Protein AF-A0A7C2KJA0-F1 (afdb_monomer)

pLDDT: mean 95.02, std 6.7, range [46.12, 98.75]

Structure (mmCIF, N/CA/C/O backbone):
data_AF-A0A7C2KJA0-F1
#
_entry.id   AF-A0A7C2KJA0-F1
#
loop_
_atom_site.group_PDB
_atom_site.id
_atom_site.type_symbol
_atom_site.label_atom_id
_atom_site.label_alt_id
_atom_site.label_comp_id
_atom_site.label_asym_id
_atom_site.label_entity_id
_atom_site.label_seq_id
_atom_site.pdbx_PDB_ins_code
_atom_site.Cartn_x
_atom_site.Cartn_y
_atom_site.Cartn_z
_atom_site.occupancy
_atom_site.B_iso_or_equiv
_atom_site.auth_seq_id
_atom_site.auth_comp_id
_atom_site.auth_asym_id
_atom_site.auth_atom_id
_atom_site.pdbx_PDB_model_num
ATOM 1 N N . MET A 1 1 ? 1.900 -5.869 19.095 1.00 84.88 1 MET A N 1
ATOM 2 C CA . MET A 1 1 ? 1.925 -5.064 20.340 1.00 84.88 1 MET A CA 1
ATOM 3 C C . MET A 1 1 ? 0.535 -4.858 20.925 1.00 84.88 1 MET A C 1
ATOM 5 O O . MET A 1 1 ? 0.295 -5.425 21.974 1.00 84.88 1 MET A O 1
ATOM 9 N N . TYR A 1 2 ? -0.395 -4.145 20.269 1.00 92.06 2 TYR A N 1
ATOM 10 C CA . TYR A 1 2 ? -1.757 -3.964 20.814 1.00 92.06 2 TYR A CA 1
ATOM 11 C C . TYR A 1 2 ? -2.461 -5.286 21.154 1.00 92.06 2 TYR A C 1
ATOM 13 O O . TYR A 1 2 ? -3.085 -5.391 22.200 1.00 92.06 2 TYR A O 1
ATOM 21 N N . GLN A 1 3 ? -2.319 -6.314 20.311 1.00 89.69 3 GLN A N 1
ATOM 22 C CA . GLN A 1 3 ? -2.924 -7.624 20.572 1.00 89.69 3 GLN A CA 1
ATOM 23 C C . GLN A 1 3 ? -2.438 -8.267 21.883 1.00 89.69 3 GLN A C 1
ATOM 25 O O . GLN A 1 3 ? -3.261 -8.875 22.559 1.00 89.69 3 GLN A O 1
ATOM 30 N N . GLU A 1 4 ? -1.174 -8.047 22.256 1.00 94.38 4 GLU A N 1
ATOM 31 C CA . GLU A 1 4 ? -0.545 -8.587 23.471 1.00 94.38 4 GLU A CA 1
ATOM 32 C C . GLU A 1 4 ? -0.838 -7.731 24.707 1.00 94.38 4 GLU A C 1
ATOM 34 O O . GLU A 1 4 ? -1.143 -8.248 25.773 1.00 94.38 4 GLU A O 1
ATOM 39 N N . THR A 1 5 ? -0.742 -6.403 24.577 1.00 94.56 5 THR A N 1
ATOM 40 C CA . THR A 1 5 ? -0.792 -5.493 25.734 1.00 94.56 5 THR A CA 1
ATOM 41 C C . THR A 1 5 ? -2.170 -4.904 25.994 1.00 94.56 5 THR A C 1
ATOM 43 O O . THR A 1 5 ? -2.410 -4.382 27.078 1.00 94.56 5 THR A O 1
ATOM 46 N N . LYS A 1 6 ? -3.049 -4.904 24.984 1.00 93.19 6 LYS A N 1
ATOM 47 C CA . LYS A 1 6 ? -4.359 -4.231 24.983 1.00 93.19 6 LYS A CA 1
ATOM 48 C C . LYS A 1 6 ? -4.310 -2.755 25.403 1.00 93.19 6 LYS A C 1
ATOM 50 O O . LYS A 1 6 ? -5.332 -2.197 25.785 1.00 93.19 6 LYS A O 1
ATOM 55 N N . ASN A 1 7 ? -3.145 -2.105 25.306 1.00 94.50 7 ASN A N 1
ATOM 56 C CA . ASN A 1 7 ? -2.988 -0.712 25.715 1.00 94.50 7 ASN A CA 1
ATOM 57 C C . ASN A 1 7 ? -3.862 0.202 24.822 1.00 94.50 7 ASN A C 1
ATOM 59 O O . ASN A 1 7 ? -3.618 0.262 23.609 1.00 94.50 7 ASN A O 1
ATOM 63 N N . PRO A 1 8 ? -4.847 0.920 25.398 1.00 90.38 8 PRO A N 1
ATOM 64 C CA . PRO A 1 8 ? -5.812 1.722 24.645 1.00 90.38 8 PRO A CA 1
ATOM 65 C C . PRO A 1 8 ? -5.198 2.948 23.956 1.00 90.38 8 PRO A C 1
ATOM 67 O O . PRO A 1 8 ? -5.800 3.495 23.037 1.00 90.38 8 PRO A O 1
ATOM 70 N N . GLU A 1 9 ? -3.983 3.352 24.327 1.00 94.94 9 GLU A N 1
ATOM 71 C CA . GLU A 1 9 ? -3.284 4.477 23.697 1.00 94.94 9 GLU A CA 1
ATOM 72 C C . GLU A 1 9 ? -2.661 4.118 22.343 1.00 94.94 9 GLU A C 1
ATOM 74 O O . GLU A 1 9 ? -2.375 4.994 21.522 1.00 94.94 9 GLU A O 1
ATOM 79 N N . LEU A 1 10 ? -2.460 2.824 22.075 1.00 95.31 10 LEU A N 1
ATOM 80 C CA . LEU A 1 10 ? -1.783 2.376 20.861 1.00 95.31 10 LEU A CA 1
ATOM 81 C C . LEU A 1 10 ? -2.593 2.606 19.586 1.00 95.31 10 LEU A C 1
ATOM 83 O O . LEU A 1 10 ? -2.003 3.125 18.639 1.00 95.31 10 LEU A O 1
ATOM 87 N N . PRO A 1 11 ? -3.901 2.283 19.516 1.00 97.12 11 PRO A N 1
ATOM 88 C CA . PRO A 1 11 ? -4.697 2.607 18.337 1.00 97.12 11 PRO A CA 1
ATOM 89 C C . PRO A 1 11 ? -4.674 4.099 18.015 1.00 97.12 11 PRO A C 1
ATOM 91 O O . PRO A 1 11 ? -4.452 4.459 16.864 1.00 97.12 11 PRO A O 1
ATOM 94 N N . ARG A 1 12 ? -4.794 4.963 19.035 1.00 96.69 12 ARG A N 1
ATOM 95 C CA . ARG A 1 12 ? -4.741 6.421 18.866 1.00 96.69 12 ARG A CA 1
ATOM 96 C C . ARG A 1 12 ? -3.448 6.856 18.180 1.00 96.69 12 ARG A C 1
ATOM 98 O O . ARG A 1 12 ? -3.501 7.512 17.144 1.00 96.69 12 ARG A O 1
ATOM 105 N N . PHE A 1 13 ? -2.303 6.432 18.712 1.00 97.56 13 PHE A N 1
ATOM 106 C CA . PHE A 1 13 ? -0.999 6.755 18.133 1.00 97.56 13 PHE A CA 1
ATOM 107 C C . PHE A 1 13 ? -0.823 6.180 16.717 1.00 97.56 13 PHE A C 1
ATOM 109 O O . PHE A 1 13 ? -0.401 6.887 15.801 1.00 97.56 13 PHE A O 1
ATOM 116 N N . VAL A 1 14 ? -1.167 4.902 16.517 1.00 98.12 14 VAL A N 1
ATOM 117 C CA . VAL A 1 14 ? -1.047 4.226 15.215 1.00 98.12 14 VAL A CA 1
ATOM 118 C C . VAL A 1 14 ? -1.872 4.951 14.157 1.00 98.12 14 VAL A C 1
ATOM 120 O O . VAL A 1 14 ? -1.369 5.200 13.058 1.00 98.12 14 VAL A O 1
ATOM 123 N N . PHE A 1 15 ? -3.114 5.307 14.477 1.00 98.56 15 PHE A N 1
ATOM 124 C CA . PHE A 1 15 ? -3.995 5.974 13.531 1.00 98.56 15 PHE A CA 1
ATOM 125 C C . PHE A 1 15 ? -3.552 7.399 13.245 1.00 98.56 15 PHE A C 1
ATOM 127 O O . PHE A 1 15 ? -3.522 7.782 12.082 1.00 98.56 15 PHE A O 1
ATOM 134 N N . GLU A 1 16 ? -3.126 8.157 14.257 1.00 98.44 16 GLU A N 1
ATOM 135 C CA . GLU A 1 16 ? -2.616 9.517 14.070 1.00 98.44 16 GLU A CA 1
ATOM 136 C C . GLU A 1 16 ? -1.423 9.548 13.101 1.00 98.44 16 GLU A C 1
ATOM 138 O O . GLU A 1 16 ? -1.408 10.327 12.142 1.00 98.44 16 GLU A O 1
ATOM 143 N N . MET A 1 17 ? -0.450 8.654 13.295 1.00 98.44 17 MET A N 1
ATOM 144 C CA . MET A 1 17 ? 0.749 8.594 12.455 1.00 98.44 17 MET A CA 1
ATOM 145 C C . MET A 1 17 ? 0.442 8.144 11.026 1.00 98.44 17 MET A C 1
ATOM 147 O O . MET A 1 17 ? 0.937 8.748 10.068 1.00 98.44 17 MET A O 1
ATOM 151 N N . ASN A 1 18 ? -0.408 7.127 10.855 1.00 98.56 18 ASN A N 1
ATOM 152 C CA . ASN A 1 18 ? -0.815 6.675 9.523 1.00 98.56 18 ASN A CA 1
ATOM 153 C C . ASN A 1 18 ? -1.674 7.725 8.812 1.00 98.56 18 ASN A C 1
ATOM 155 O O . ASN A 1 18 ? -1.502 7.965 7.618 1.00 98.56 18 ASN A O 1
ATOM 159 N N . ASP A 1 19 ? -2.552 8.412 9.537 1.00 98.69 19 ASP A N 1
ATOM 160 C CA . ASP A 1 19 ? -3.372 9.485 8.995 1.00 98.69 19 ASP A CA 1
ATOM 161 C C . ASP A 1 19 ? -2.528 10.650 8.497 1.00 98.69 19 ASP A C 1
ATOM 163 O O . ASP A 1 19 ? -2.749 11.132 7.380 1.00 98.69 19 ASP A O 1
ATOM 167 N N . TRP A 1 20 ? -1.548 11.074 9.294 1.00 98.38 20 TRP A N 1
ATOM 168 C CA . TRP A 1 20 ? -0.590 12.096 8.898 1.00 98.38 20 TRP A CA 1
ATOM 169 C C . TRP A 1 20 ? 0.195 11.667 7.654 1.00 98.38 20 TRP A C 1
ATOM 171 O O . TRP A 1 20 ? 0.230 12.414 6.671 1.00 98.38 20 TRP A O 1
ATOM 181 N N . LEU A 1 21 ? 0.751 10.449 7.654 1.00 98.31 21 LEU A N 1
ATOM 182 C CA . LEU A 1 21 ? 1.526 9.903 6.539 1.00 98.31 21 LEU A CA 1
ATOM 183 C C . LEU A 1 21 ? 0.700 9.884 5.250 1.00 98.31 21 LEU A C 1
ATOM 185 O O . LEU A 1 21 ? 1.125 10.421 4.230 1.00 98.31 21 LEU A O 1
ATOM 189 N N . ILE A 1 22 ? -0.509 9.327 5.291 1.00 98.44 22 ILE A N 1
ATOM 190 C CA . ILE A 1 22 ? -1.398 9.230 4.129 1.00 98.44 22 ILE A CA 1
ATOM 191 C C . ILE A 1 22 ? -1.745 10.620 3.595 1.00 98.44 22 ILE A C 1
ATOM 193 O O . ILE A 1 22 ? -1.613 10.882 2.399 1.00 98.44 22 ILE A O 1
ATOM 197 N N . ASN A 1 23 ? -2.156 11.534 4.475 1.00 97.56 23 ASN A N 1
ATOM 198 C CA . ASN A 1 23 ? -2.610 12.863 4.072 1.00 97.56 23 ASN A CA 1
ATOM 199 C 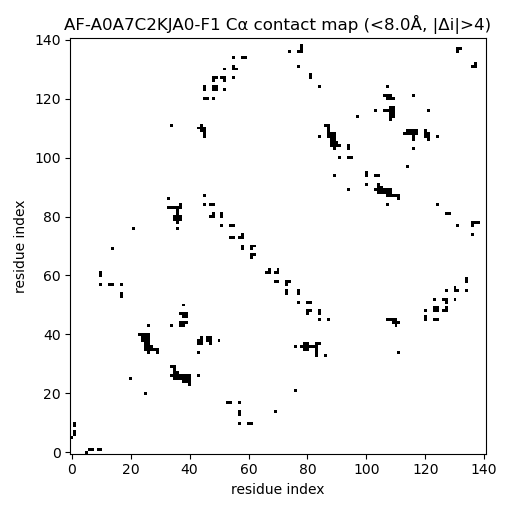C . ASN A 1 23 ? -1.465 13.709 3.484 1.00 97.56 23 ASN A C 1
ATOM 201 O O . ASN A 1 23 ? -1.648 14.452 2.509 1.00 97.56 23 ASN A O 1
ATOM 205 N N . LYS A 1 24 ? -0.267 13.607 4.067 1.00 96.88 24 LYS A N 1
ATOM 206 C CA . LYS A 1 24 ? 0.882 14.433 3.686 1.00 96.88 24 LYS A CA 1
ATOM 207 C C . LYS A 1 24 ? 1.706 13.815 2.553 1.00 96.88 24 LYS A C 1
ATOM 209 O O . LYS A 1 24 ? 2.143 14.568 1.6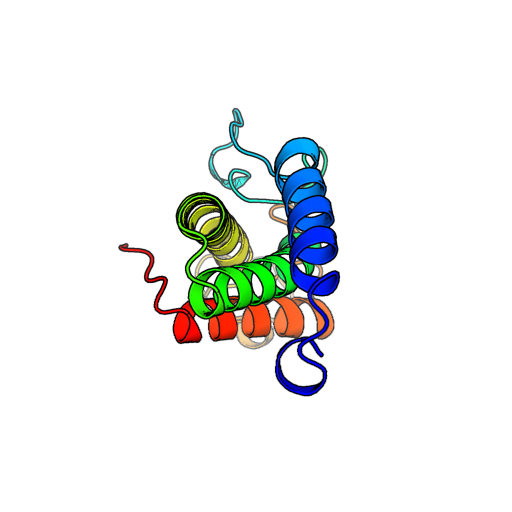85 1.00 96.88 24 LYS A O 1
ATOM 214 N N . TYR A 1 25 ? 1.856 12.489 2.501 1.00 97.50 25 TYR A N 1
ATOM 215 C CA . TYR A 1 25 ? 2.842 11.813 1.645 1.00 97.50 25 TYR A CA 1
ATOM 216 C C . TYR A 1 25 ? 2.253 10.979 0.504 1.00 97.50 25 TYR A C 1
ATOM 218 O O . TYR A 1 25 ? 2.991 10.749 -0.454 1.00 97.50 25 TYR A O 1
ATOM 226 N N . GLN A 1 26 ? 0.982 10.556 0.542 1.00 98.12 26 GLN A N 1
ATOM 227 C CA . GLN A 1 26 ? 0.421 9.766 -0.562 1.00 98.12 26 GLN A CA 1
ATOM 228 C C . GLN A 1 26 ? 0.065 10.644 -1.762 1.00 98.12 26 GLN A C 1
ATOM 230 O O . GLN A 1 26 ? -0.572 11.691 -1.613 1.00 98.12 26 GLN A O 1
ATOM 235 N N . ILE A 1 27 ? 0.401 10.185 -2.965 1.00 97.88 27 ILE A N 1
ATOM 236 C CA . ILE A 1 27 ? -0.109 10.762 -4.211 1.00 97.88 27 ILE A CA 1
ATOM 237 C C . ILE A 1 27 ? -1.548 10.294 -4.411 1.00 97.88 27 ILE A C 1
ATOM 239 O O . ILE A 1 27 ? -1.798 9.109 -4.628 1.00 97.88 27 ILE A O 1
ATOM 243 N N . ARG A 1 28 ? -2.500 11.227 -4.336 1.00 95.94 28 ARG A N 1
ATOM 244 C CA . ARG A 1 28 ? -3.923 10.946 -4.593 1.00 95.94 28 ARG A CA 1
ATOM 245 C C . ARG A 1 28 ? -4.370 11.335 -5.993 1.00 95.94 28 ARG A C 1
ATOM 247 O O . ARG A 1 28 ? -5.269 10.707 -6.534 1.00 95.94 28 ARG A O 1
ATOM 254 N N . GLU A 1 29 ? -3.697 12.325 -6.559 1.00 94.81 29 GLU A N 1
ATOM 255 C CA . GLU A 1 29 ? -3.942 12.888 -7.879 1.00 94.81 29 GLU A CA 1
ATOM 256 C C . GLU A 1 29 ? -2.579 13.232 -8.487 1.00 94.81 29 GLU A C 1
ATOM 258 O O . GLU A 1 29 ? -1.673 13.677 -7.775 1.00 94.81 29 GLU A O 1
ATOM 263 N N . SER A 1 30 ? -2.410 12.977 -9.781 1.00 94.75 30 SER A N 1
ATOM 264 C CA . SER A 1 30 ? -1.204 13.312 -10.538 1.00 94.75 30 SER A CA 1
ATOM 265 C C . SER A 1 30 ? -1.553 13.423 -12.018 1.00 94.75 30 SER A C 1
ATOM 267 O O . SER A 1 30 ? -2.439 12.716 -12.496 1.00 94.75 30 SER A O 1
ATOM 269 N N . GLN A 1 31 ? -0.821 14.264 -12.752 1.00 95.12 31 GLN A N 1
ATOM 270 C CA . GLN A 1 31 ? -0.851 14.270 -14.220 1.00 95.12 31 GLN A CA 1
ATOM 271 C C . GLN A 1 31 ? -0.306 12.963 -14.814 1.00 95.12 31 GLN A C 1
ATOM 273 O O . GLN A 1 31 ? -0.586 12.656 -15.967 1.00 95.12 31 GLN A O 1
ATOM 278 N N . TYR A 1 32 ? 0.443 12.190 -14.021 1.00 94.56 32 TYR A N 1
ATOM 279 C CA . TYR A 1 32 ? 0.959 10.870 -14.368 1.00 94.56 32 TYR A CA 1
ATOM 280 C C . TYR A 1 32 ? 0.188 9.804 -13.573 1.00 94.56 32 TYR A C 1
ATOM 282 O O . TYR A 1 32 ? 0.514 9.568 -12.402 1.00 94.56 32 TYR A O 1
ATOM 290 N N . PRO A 1 33 ? -0.829 9.147 -14.164 1.00 95.00 33 PRO A N 1
ATOM 291 C CA . PRO A 1 33 ? -1.700 8.218 -13.443 1.00 95.00 33 PRO A CA 1
ATOM 292 C C . PRO A 1 33 ? -0.959 7.067 -12.752 1.00 95.00 33 PRO A C 1
ATOM 294 O O . PRO A 1 33 ? -1.396 6.581 -11.710 1.00 95.00 33 PRO A O 1
ATOM 297 N N . ASP A 1 34 ? 0.189 6.643 -13.275 1.00 94.69 34 ASP A N 1
ATOM 298 C CA . ASP A 1 34 ? 0.975 5.535 -12.714 1.00 94.69 34 ASP A CA 1
ATOM 299 C C . ASP A 1 34 ? 1.630 5.873 -11.375 1.00 94.69 34 ASP A C 1
ATOM 301 O O . ASP A 1 34 ? 1.924 4.980 -10.587 1.00 94.69 34 ASP A O 1
ATOM 305 N N . GLN A 1 35 ? 1.776 7.162 -11.057 1.00 96.31 35 GLN A N 1
ATOM 306 C CA . GLN A 1 35 ? 2.284 7.612 -9.761 1.00 96.31 35 GLN A CA 1
ATOM 307 C C . GLN A 1 35 ? 1.219 7.587 -8.656 1.00 96.31 35 GLN A C 1
ATOM 309 O O . GLN A 1 35 ? 1.563 7.643 -7.473 1.00 96.31 35 GLN A O 1
ATOM 314 N N . ILE A 1 36 ? -0.071 7.526 -9.011 1.00 97.19 36 ILE A N 1
ATOM 315 C CA . ILE A 1 36 ? -1.171 7.546 -8.041 1.00 97.19 36 ILE A CA 1
ATOM 316 C C . ILE A 1 36 ? -1.072 6.329 -7.118 1.00 97.19 36 ILE A C 1
ATOM 318 O O . ILE A 1 36 ? -0.937 5.194 -7.568 1.00 97.19 36 ILE A O 1
ATOM 322 N N . GLY A 1 37 ? -1.167 6.590 -5.812 1.00 97.38 37 GLY A N 1
ATOM 323 C CA . GLY A 1 37 ? -1.005 5.607 -4.745 1.00 97.38 37 GLY A CA 1
ATOM 324 C C . GLY A 1 37 ? 0.410 5.520 -4.178 1.00 97.38 37 GLY A C 1
ATOM 325 O O . GLY A 1 37 ? 0.567 5.048 -3.051 1.00 97.38 37 GLY A O 1
ATOM 326 N N . GLY A 1 38 ? 1.409 6.025 -4.906 1.00 97.88 38 GLY A N 1
ATOM 327 C CA . GLY A 1 38 ? 2.803 6.042 -4.482 1.00 97.88 38 GLY A CA 1
ATOM 328 C C . GLY A 1 38 ? 3.117 7.068 -3.390 1.00 97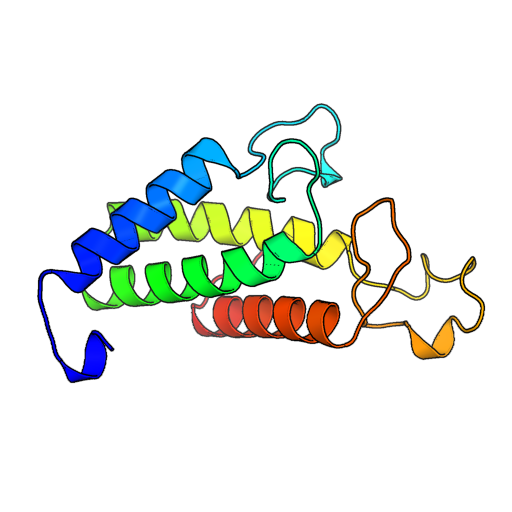.88 38 GLY A C 1
ATOM 329 O O . GLY A 1 38 ? 2.382 8.030 -3.149 1.00 97.88 38 GLY A O 1
ATOM 330 N N . PHE A 1 39 ? 4.262 6.857 -2.744 1.00 98.00 39 PHE A N 1
ATOM 331 C CA . PHE A 1 39 ? 4.831 7.678 -1.680 1.00 98.00 39 PHE A CA 1
ATOM 332 C C . PHE A 1 39 ? 6.357 7.820 -1.854 1.00 98.00 39 PHE A C 1
ATOM 334 O O . PHE A 1 39 ? 7.023 6.859 -2.257 1.00 98.00 39 PHE A O 1
ATOM 341 N N . PRO A 1 40 ? 6.967 8.945 -1.440 1.00 96.38 40 PRO A N 1
ATOM 342 C CA . PRO A 1 40 ? 6.351 10.225 -1.076 1.00 96.38 40 PRO A CA 1
ATOM 343 C C . PRO A 1 40 ? 5.857 11.024 -2.297 1.00 96.38 40 PRO A C 1
ATOM 345 O O . PRO A 1 40 ? 6.331 10.808 -3.409 1.00 96.38 40 PRO A O 1
ATOM 348 N N . LYS A 1 41 ? 4.998 12.034 -2.074 1.00 93.19 41 LYS A N 1
ATOM 349 C CA . LYS A 1 41 ? 4.375 12.873 -3.125 1.00 93.19 41 LYS A CA 1
ATOM 350 C C . LYS A 1 41 ? 5.303 13.383 -4.227 1.00 93.19 41 LYS A C 1
ATOM 352 O O . LYS A 1 41 ? 4.877 13.505 -5.366 1.00 93.19 41 LYS A O 1
ATOM 357 N N . ARG A 1 42 ? 6.545 13.732 -3.885 1.00 89.75 42 ARG A N 1
ATOM 358 C CA . ARG A 1 42 ? 7.501 14.333 -4.831 1.00 89.75 42 ARG A CA 1
ATOM 359 C C . ARG A 1 42 ? 8.357 13.315 -5.579 1.00 89.75 42 ARG A C 1
ATOM 361 O O . ARG A 1 42 ? 8.923 13.656 -6.606 1.00 89.75 42 ARG A O 1
ATOM 368 N N . ASN A 1 43 ? 8.513 12.111 -5.038 1.00 94.12 43 ASN A N 1
ATOM 369 C CA . ASN A 1 43 ? 9.413 11.104 -5.589 1.00 94.12 43 ASN A CA 1
ATOM 370 C C . ASN A 1 43 ? 8.922 9.702 -5.201 1.00 94.12 43 ASN A C 1
ATOM 372 O O . ASN A 1 43 ? 9.531 9.069 -4.333 1.00 94.12 43 ASN A O 1
ATOM 376 N N . PRO A 1 44 ? 7.785 9.250 -5.759 1.00 96.75 44 PRO A N 1
ATOM 377 C CA . PRO A 1 44 ? 7.196 7.977 -5.389 1.00 96.75 44 PRO A CA 1
ATOM 378 C C . PRO A 1 44 ? 8.133 6.829 -5.766 1.00 96.75 44 PRO A C 1
ATOM 380 O O . PRO A 1 44 ? 8.607 6.728 -6.898 1.00 96.75 44 PRO A O 1
ATOM 383 N N . ARG A 1 45 ? 8.432 5.972 -4.792 1.00 97.00 45 ARG A N 1
ATOM 384 C CA . ARG A 1 45 ? 9.500 4.968 -4.903 1.00 97.00 45 ARG A CA 1
ATOM 385 C C . ARG A 1 45 ? 9.212 3.735 -4.050 1.00 97.00 45 ARG A C 1
ATOM 387 O O . ARG A 1 45 ? 8.173 3.658 -3.396 1.00 97.00 45 ARG A O 1
ATOM 394 N N . ASN A 1 46 ? 10.157 2.803 -4.008 1.00 96.12 46 ASN A N 1
ATOM 395 C CA . ASN A 1 46 ? 10.103 1.540 -3.270 1.00 96.12 46 ASN A CA 1
ATOM 396 C C . ASN A 1 46 ? 9.673 1.682 -1.797 1.00 96.12 46 ASN A C 1
ATOM 398 O O . ASN A 1 46 ? 9.007 0.796 -1.275 1.00 96.12 46 ASN A O 1
ATOM 402 N N . SER A 1 47 ? 9.985 2.805 -1.135 1.00 96.75 47 SER A N 1
ATOM 403 C CA . SER A 1 47 ? 9.537 3.087 0.240 1.00 96.75 47 SER A CA 1
ATOM 404 C C . SER A 1 47 ? 8.013 3.082 0.397 1.00 96.75 47 SER A C 1
ATOM 406 O O . SER A 1 47 ? 7.520 2.889 1.504 1.00 96.75 47 SER A O 1
ATOM 408 N N . SER A 1 48 ? 7.261 3.257 -0.697 1.00 98.25 48 SER A N 1
ATOM 409 C CA . SER A 1 48 ? 5.804 3.075 -0.721 1.00 98.25 48 SER A CA 1
ATOM 410 C C . SER A 1 48 ? 5.394 1.719 -0.165 1.00 98.25 48 SER A C 1
ATOM 412 O O . SER A 1 48 ? 4.420 1.651 0.575 1.00 98.25 48 SER A O 1
ATOM 414 N N . ALA A 1 49 ? 6.151 0.660 -0.469 1.00 98.12 49 ALA A N 1
ATOM 415 C CA . ALA A 1 49 ? 5.871 -0.675 0.034 1.00 98.12 49 ALA A CA 1
ATOM 416 C C . ALA A 1 49 ? 6.015 -0.754 1.558 1.00 98.12 49 ALA A C 1
ATOM 418 O O . ALA A 1 49 ? 5.091 -1.201 2.231 1.00 98.12 49 ALA A O 1
ATOM 419 N N . SER A 1 50 ? 7.103 -0.217 2.113 1.00 97.75 50 SER A N 1
ATOM 420 C CA . SER A 1 50 ? 7.323 -0.180 3.563 1.00 97.75 50 SER A CA 1
ATOM 421 C C . SER A 1 50 ? 6.236 0.619 4.294 1.00 97.75 50 SER A C 1
ATOM 423 O O . SER A 1 50 ? 5.774 0.214 5.357 1.00 97.75 50 SER A O 1
ATOM 425 N N . TYR A 1 51 ? 5.770 1.734 3.719 1.00 98.38 51 TYR A N 1
ATOM 426 C CA . TYR A 1 51 ? 4.629 2.471 4.274 1.00 98.38 51 TYR A CA 1
ATOM 427 C C . TYR A 1 51 ? 3.338 1.656 4.210 1.00 98.38 51 TYR A C 1
ATOM 429 O O . TYR A 1 51 ? 2.566 1.641 5.168 1.00 98.38 51 TYR A O 1
ATOM 437 N N . LEU A 1 52 ? 3.112 0.946 3.105 1.00 98.31 52 LEU A N 1
ATOM 438 C CA . LEU A 1 52 ? 1.921 0.126 2.923 1.00 98.31 52 LEU A CA 1
ATOM 439 C C . LEU A 1 52 ? 1.877 -1.071 3.876 1.00 98.31 52 LEU A C 1
ATOM 441 O O . LEU A 1 52 ? 0.787 -1.495 4.253 1.00 98.31 52 LEU A O 1
ATOM 445 N N . GLU A 1 53 ? 3.025 -1.598 4.305 1.00 98.44 53 GLU A N 1
ATOM 446 C CA . GLU A 1 53 ? 3.080 -2.603 5.369 1.00 98.44 53 GLU A CA 1
ATOM 447 C C . GLU A 1 53 ? 2.499 -2.074 6.683 1.00 98.44 53 GLU A C 1
ATOM 449 O O . GLU A 1 53 ? 1.698 -2.767 7.307 1.00 98.44 53 GLU A O 1
ATOM 454 N N . GLY A 1 54 ? 2.872 -0.854 7.082 1.00 98.19 54 GLY A N 1
ATOM 455 C CA . GLY A 1 54 ? 2.360 -0.217 8.298 1.00 98.19 54 GLY A CA 1
ATOM 456 C C . GLY A 1 54 ? 0.882 0.163 8.190 1.00 98.19 54 GLY A C 1
ATOM 457 O O . GLY A 1 54 ? 0.120 -0.054 9.130 1.00 98.19 54 GLY A O 1
ATOM 458 N N . ILE A 1 55 ? 0.451 0.654 7.024 1.00 98.69 55 ILE A N 1
ATOM 459 C CA . ILE A 1 55 ? -0.958 0.995 6.772 1.00 98.69 55 ILE A CA 1
ATOM 460 C C . ILE A 1 55 ? -1.830 -0.269 6.775 1.00 98.69 55 ILE A C 1
ATOM 462 O O . ILE A 1 55 ? -2.956 -0.234 7.266 1.00 98.69 55 ILE A O 1
ATOM 466 N N . ASN A 1 56 ? -1.318 -1.398 6.275 1.00 98.75 56 ASN A N 1
ATOM 467 C CA . ASN A 1 56 ? -2.006 -2.682 6.389 1.00 98.75 56 ASN A CA 1
ATOM 468 C C . ASN A 1 56 ? -2.185 -3.113 7.847 1.00 98.75 56 ASN A C 1
ATOM 470 O O . ASN A 1 56 ? -3.277 -3.537 8.210 1.00 98.75 56 ASN A O 1
ATOM 474 N N . ASP A 1 57 ? -1.156 -2.976 8.685 1.00 98.50 57 ASP A N 1
ATOM 475 C CA . ASP A 1 57 ? -1.274 -3.310 10.110 1.00 98.50 57 ASP A CA 1
ATOM 476 C C . ASP A 1 57 ? -2.259 -2.368 10.825 1.00 98.50 57 ASP A C 1
ATOM 478 O O . ASP A 1 57 ? -3.044 -2.805 11.669 1.00 98.50 57 ASP A O 1
ATOM 482 N N . ALA A 1 58 ? -2.269 -1.081 10.457 1.00 98.62 58 ALA A N 1
ATOM 483 C CA . ALA A 1 58 ? -3.237 -0.107 10.958 1.00 98.62 58 ALA A CA 1
ATOM 484 C C . ALA A 1 58 ? -4.672 -0.444 10.520 1.00 98.62 58 ALA A C 1
ATOM 486 O O . ALA A 1 58 ? -5.601 -0.306 11.313 1.00 98.62 58 ALA A O 1
ATOM 487 N N . TYR A 1 59 ? -4.862 -0.938 9.293 1.00 98.69 59 TYR A N 1
ATOM 488 C CA . TYR A 1 59 ? -6.148 -1.451 8.822 1.00 98.69 59 TYR A CA 1
ATOM 489 C C . TYR A 1 59 ? -6.611 -2.661 9.635 1.00 98.69 59 TYR A C 1
ATOM 491 O O . TYR A 1 59 ? -7.736 -2.653 10.130 1.00 98.69 59 TYR A O 1
ATOM 499 N N . SER A 1 60 ? -5.747 -3.660 9.843 1.00 98.31 60 SER A N 1
ATOM 500 C CA . SER A 1 60 ? -6.085 -4.829 10.664 1.00 98.31 60 SER A CA 1
ATOM 501 C C . SER A 1 60 ? -6.438 -4.427 12.101 1.00 98.31 60 SER A C 1
ATOM 503 O O . SER A 1 60 ? -7.351 -4.990 12.701 1.00 98.31 60 SER A O 1
ATOM 505 N N . LEU A 1 61 ? -5.741 -3.429 12.659 1.00 98.38 61 LEU A N 1
ATOM 506 C CA . LEU A 1 61 ? -6.060 -2.878 13.975 1.00 98.38 61 LEU A CA 1
ATOM 507 C C . LEU A 1 61 ? -7.424 -2.179 13.989 1.00 98.38 61 LEU A C 1
ATOM 509 O O . LEU A 1 61 ? -8.198 -2.406 14.913 1.00 98.38 61 LEU A O 1
ATOM 513 N N . ALA A 1 62 ? -7.738 -1.376 12.970 1.00 98.38 62 ALA A N 1
ATOM 514 C CA . ALA A 1 62 ? -9.041 -0.727 12.839 1.00 98.38 62 ALA A CA 1
ATOM 515 C C . ALA A 1 62 ? -10.181 -1.751 12.730 1.00 98.38 62 ALA A C 1
ATOM 517 O O . ALA A 1 62 ? -11.205 -1.580 13.386 1.00 98.38 62 ALA A O 1
ATOM 518 N N . GLN A 1 63 ? -9.980 -2.848 11.989 1.00 98.25 63 GLN A N 1
ATOM 519 C CA . GLN A 1 63 ? -10.930 -3.965 11.947 1.00 98.25 63 GLN A CA 1
ATOM 520 C C . GLN A 1 63 ? -11.131 -4.606 13.321 1.00 98.25 63 GLN A C 1
ATOM 522 O O . GLN A 1 63 ? -12.266 -4.845 13.721 1.00 98.25 63 GLN A O 1
ATOM 527 N N . LEU A 1 64 ? -10.041 -4.856 14.052 1.00 97.38 64 LEU A N 1
ATOM 528 C CA . LEU A 1 64 ? -10.080 -5.496 15.367 1.00 97.38 64 LEU A CA 1
ATOM 529 C C . LEU A 1 64 ? -10.893 -4.700 16.398 1.00 97.38 64 LEU A C 1
ATOM 531 O O . LEU A 1 64 ? -11.484 -5.300 17.290 1.00 97.38 64 LEU A O 1
ATOM 535 N N . ILE A 1 65 ? -10.898 -3.370 16.298 1.00 97.00 65 ILE A N 1
ATOM 536 C CA . ILE A 1 65 ? -11.617 -2.490 17.232 1.00 97.00 65 ILE A CA 1
ATOM 537 C C . ILE A 1 65 ? -12.881 -1.861 16.630 1.00 97.00 65 ILE A C 1
ATOM 539 O O . ILE A 1 65 ? -13.463 -0.974 17.247 1.00 97.00 65 ILE A O 1
ATOM 543 N N . HIS A 1 66 ? -13.300 -2.311 15.444 1.00 97.75 66 HIS A N 1
ATOM 544 C CA . HIS A 1 66 ? -14.501 -1.844 14.742 1.00 97.75 66 HIS A CA 1
ATOM 545 C C . HIS A 1 66 ? -14.530 -0.327 14.447 1.00 97.75 66 HIS A C 1
ATOM 547 O O . HIS A 1 66 ? -15.574 0.319 14.526 1.00 97.75 66 HIS A O 1
ATOM 553 N N . ASP A 1 67 ? -13.385 0.261 14.082 1.00 98.31 67 ASP A N 1
ATOM 554 C CA . ASP A 1 67 ? -13.299 1.670 13.672 1.00 98.31 67 ASP A CA 1
ATOM 555 C C . ASP A 1 67 ? -13.573 1.835 12.167 1.00 98.31 67 ASP A C 1
ATOM 557 O O . ASP A 1 67 ? -12.665 1.843 11.327 1.00 98.31 67 ASP A O 1
ATOM 561 N N . GLU A 1 68 ? -14.849 1.995 11.819 1.00 98.44 68 GLU A N 1
ATOM 562 C CA . GLU A 1 68 ? -15.319 2.076 10.428 1.00 98.44 68 GLU A CA 1
ATOM 563 C C . GLU A 1 68 ? -14.693 3.222 9.620 1.00 98.44 68 GLU A C 1
ATOM 565 O O . GLU A 1 68 ? -14.440 3.093 8.415 1.00 98.44 68 GLU A O 1
ATOM 570 N N . LYS A 1 69 ? -14.378 4.346 10.275 1.00 98.31 69 LYS A N 1
ATOM 571 C CA . LYS A 1 69 ? -13.762 5.503 9.615 1.00 98.31 69 LYS A CA 1
ATOM 572 C C . LYS A 1 69 ? -12.370 5.142 9.101 1.00 98.31 69 LYS A C 1
ATOM 574 O O . LYS A 1 69 ? -12.043 5.426 7.941 1.00 98.31 69 LYS A O 1
ATOM 579 N N . HIS A 1 70 ? -11.547 4.526 9.947 1.00 98.69 70 HIS A N 1
ATOM 580 C CA . HIS A 1 70 ? -10.193 4.129 9.570 1.00 98.69 70 HIS A CA 1
ATOM 581 C C . HIS A 1 70 ? -10.193 2.911 8.641 1.00 98.69 70 HIS A C 1
ATOM 583 O O . HIS A 1 70 ? -9.422 2.901 7.680 1.00 98.69 70 HIS A O 1
ATOM 589 N N . ILE A 1 71 ? -11.114 1.956 8.822 1.00 98.69 71 ILE A N 1
ATOM 590 C CA . ILE A 1 71 ? -11.311 0.828 7.893 1.00 98.69 71 ILE A CA 1
ATOM 591 C C . ILE A 1 71 ? -11.529 1.345 6.464 1.00 98.69 71 ILE A C 1
ATOM 593 O O . ILE A 1 71 ? -10.788 0.972 5.549 1.00 98.69 71 ILE A O 1
ATOM 597 N N . ALA A 1 72 ? -12.493 2.248 6.256 1.00 98.12 72 ALA A N 1
ATOM 598 C CA . ALA A 1 72 ? -12.800 2.779 4.928 1.00 98.12 72 ALA A CA 1
ATOM 599 C C . ALA A 1 72 ? -11.618 3.560 4.323 1.00 98.12 72 ALA A C 1
ATOM 601 O O . ALA A 1 72 ? -11.250 3.364 3.157 1.00 98.12 72 ALA A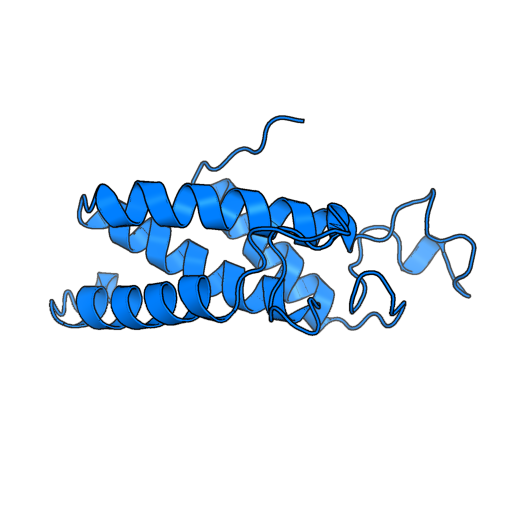 O 1
ATOM 602 N N . LYS A 1 73 ? -10.982 4.425 5.123 1.00 98.31 73 LYS A N 1
ATOM 603 C CA . LYS A 1 73 ? -9.844 5.244 4.685 1.00 98.31 73 LYS A CA 1
ATOM 604 C C . LYS A 1 73 ? -8.638 4.391 4.298 1.00 98.31 73 LYS A C 1
ATOM 606 O O . LYS A 1 73 ? -8.037 4.619 3.239 1.00 98.31 73 LYS A O 1
ATOM 611 N N . TYR A 1 74 ? -8.265 3.435 5.141 1.00 98.69 74 TYR A N 1
ATOM 612 C CA . TYR A 1 74 ? -7.086 2.608 4.922 1.00 98.69 74 TYR A CA 1
ATOM 613 C C . TYR A 1 74 ? -7.313 1.610 3.795 1.00 98.69 74 TYR A C 1
ATOM 615 O O . TYR A 1 74 ? -6.433 1.490 2.951 1.00 98.69 74 TYR A O 1
ATOM 623 N N . LYS A 1 75 ? -8.510 1.024 3.650 1.00 98.25 75 LYS A N 1
ATOM 624 C CA . LYS A 1 75 ? -8.830 0.162 2.499 1.00 98.25 75 LYS A CA 1
ATOM 625 C C . LYS A 1 75 ? -8.602 0.868 1.160 1.00 98.25 75 LYS A C 1
ATOM 627 O O . LYS A 1 75 ? -7.911 0.337 0.292 1.00 98.25 75 LYS A O 1
ATOM 632 N N . LYS A 1 76 ? -9.123 2.093 1.004 1.00 97.19 76 LYS A N 1
ATOM 633 C CA . LYS A 1 76 ? -8.921 2.899 -0.216 1.00 97.19 76 LYS A CA 1
ATOM 634 C C . LYS A 1 76 ? -7.443 3.229 -0.445 1.00 97.19 76 LYS A C 1
ATOM 636 O O . LYS A 1 76 ? -6.944 3.117 -1.561 1.00 97.19 76 LYS A O 1
ATOM 641 N N . THR A 1 77 ? -6.746 3.616 0.621 1.00 98.12 77 THR A N 1
ATOM 642 C CA . THR A 1 77 ? -5.312 3.940 0.589 1.00 98.12 77 THR A CA 1
ATOM 643 C C . THR A 1 77 ? -4.478 2.736 0.148 1.00 98.12 77 THR A C 1
ATOM 645 O O . THR A 1 77 ? -3.600 2.888 -0.702 1.00 98.12 77 THR A O 1
ATOM 648 N N . ILE A 1 78 ? -4.774 1.554 0.698 1.00 98.56 78 ILE A N 1
ATOM 649 C CA . ILE A 1 78 ? -4.087 0.296 0.403 1.00 98.56 78 ILE A CA 1
ATOM 650 C C . ILE A 1 78 ? -4.290 -0.093 -1.057 1.00 98.56 78 ILE A C 1
ATOM 652 O O . ILE A 1 78 ? -3.309 -0.369 -1.742 1.00 98.56 78 ILE A O 1
ATOM 656 N N . ALA A 1 79 ? -5.526 -0.030 -1.561 1.00 97.44 79 ALA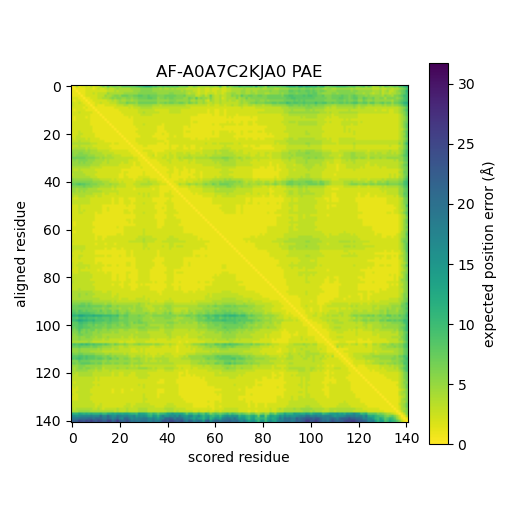 A N 1
ATOM 657 C CA . ALA A 1 79 ? -5.822 -0.347 -2.957 1.00 97.44 79 ALA A CA 1
ATOM 658 C C . ALA A 1 79 ? -5.000 0.515 -3.936 1.00 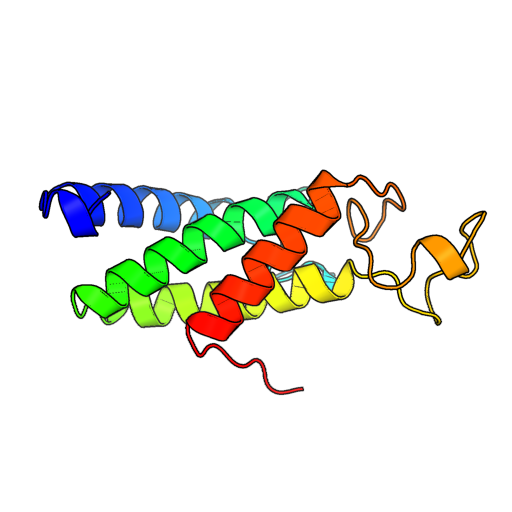97.44 79 ALA A C 1
ATOM 660 O O . ALA A 1 79 ? -4.380 0.001 -4.865 1.00 97.44 79 ALA A O 1
ATOM 661 N N . MET A 1 80 ? -4.916 1.825 -3.689 1.00 97.19 80 MET A N 1
ATOM 662 C CA . MET A 1 80 ? -4.092 2.718 -4.511 1.00 97.19 80 MET A CA 1
ATOM 663 C C . MET A 1 80 ? -2.597 2.382 -4.394 1.00 97.19 80 MET A C 1
ATOM 665 O O . MET A 1 80 ? -1.895 2.325 -5.401 1.00 97.19 80 MET A O 1
ATOM 669 N N . GLY A 1 81 ? -2.104 2.142 -3.175 1.00 97.75 81 GLY A N 1
ATOM 670 C CA . GLY A 1 81 ? -0.696 1.822 -2.932 1.00 97.75 81 GLY A CA 1
ATOM 671 C C . GLY A 1 81 ? -0.253 0.508 -3.575 1.00 97.75 81 GLY A C 1
ATOM 672 O O . GLY A 1 81 ? 0.832 0.447 -4.147 1.00 97.75 81 GLY A O 1
ATOM 673 N N . VAL A 1 82 ? -1.094 -0.527 -3.550 1.00 97.81 82 VAL A N 1
ATOM 674 C CA . VAL A 1 82 ? -0.792 -1.796 -4.225 1.00 97.81 82 VAL A CA 1
ATOM 675 C C . VAL A 1 82 ? -0.721 -1.615 -5.732 1.00 97.81 82 VAL A C 1
ATOM 677 O O . VAL A 1 82 ? 0.219 -2.127 -6.332 1.00 97.81 82 VAL A O 1
ATOM 680 N N . ARG A 1 83 ? -1.638 -0.855 -6.348 1.00 96.12 83 ARG A N 1
ATOM 681 C CA . ARG A 1 83 ? -1.537 -0.540 -7.783 1.00 96.12 83 ARG A CA 1
ATOM 682 C C . ARG A 1 83 ? -0.169 0.062 -8.113 1.00 96.12 83 ARG A C 1
ATOM 684 O O . ARG A 1 83 ? 0.477 -0.378 -9.057 1.00 96.12 83 ARG A O 1
ATOM 691 N N . PHE A 1 84 ? 0.291 1.027 -7.314 1.00 97.44 84 PHE A N 1
ATOM 692 C CA . PHE A 1 84 ? 1.621 1.612 -7.487 1.00 97.44 84 PHE A CA 1
ATOM 693 C C . PHE A 1 84 ? 2.743 0.569 -7.343 1.00 97.44 84 PHE A C 1
ATOM 695 O O . PHE A 1 84 ? 3.647 0.534 -8.171 1.00 97.44 84 PHE A O 1
ATOM 702 N N . ILE A 1 85 ? 2.690 -0.302 -6.328 1.00 97.44 85 ILE A N 1
ATOM 703 C CA . ILE A 1 85 ? 3.691 -1.367 -6.136 1.00 97.44 85 ILE A CA 1
ATOM 704 C C . ILE A 1 85 ? 3.727 -2.312 -7.342 1.00 97.44 85 ILE A C 1
ATOM 706 O O . ILE A 1 85 ? 4.813 -2.634 -7.817 1.00 97.44 85 ILE A O 1
ATOM 710 N N . LEU A 1 86 ? 2.574 -2.726 -7.869 1.00 96.00 86 LEU A N 1
ATOM 711 C CA . LEU A 1 86 ? 2.502 -3.616 -9.033 1.00 96.00 86 LEU A CA 1
ATOM 712 C C . LEU A 1 86 ? 3.097 -2.973 -10.292 1.00 96.00 86 LEU A C 1
ATOM 714 O O . LEU A 1 86 ? 3.799 -3.647 -11.039 1.00 96.00 86 LEU A O 1
ATOM 718 N N . HIS A 1 87 ? 2.929 -1.661 -10.474 1.00 95.00 87 HIS A N 1
ATOM 719 C CA . HIS A 1 87 ? 3.609 -0.913 -11.543 1.00 95.00 87 HIS A CA 1
ATOM 720 C C . HIS A 1 87 ? 5.132 -0.886 -11.411 1.00 95.00 87 HIS A C 1
ATOM 722 O O . HIS A 1 87 ? 5.825 -0.594 -12.382 1.00 95.00 87 HIS A O 1
ATOM 728 N N . THR A 1 88 ? 5.667 -1.190 -10.225 1.00 95.94 88 THR A N 1
ATOM 729 C CA . THR A 1 88 ? 7.112 -1.331 -10.013 1.00 95.94 88 THR A CA 1
ATOM 730 C C . THR A 1 88 ? 7.639 -2.753 -10.206 1.00 95.94 88 THR A C 1
ATOM 732 O O . THR A 1 88 ? 8.794 -3.020 -9.879 1.00 95.94 88 THR A O 1
ATOM 735 N N . GLN A 1 89 ? 6.816 -3.692 -10.678 1.00 96.56 89 GLN A N 1
ATOM 736 C CA . GLN A 1 89 ? 7.243 -5.070 -10.888 1.00 96.56 89 GLN A CA 1
ATOM 737 C C . GLN A 1 89 ? 7.947 -5.238 -12.240 1.00 96.56 89 GLN A C 1
ATOM 739 O O . GLN A 1 89 ? 7.447 -4.815 -13.282 1.00 96.56 89 GLN A O 1
ATOM 744 N N . PHE A 1 90 ? 9.073 -5.948 -12.244 1.00 96.06 90 PHE A N 1
ATOM 745 C CA . PHE A 1 90 ? 9.657 -6.461 -13.476 1.00 96.06 90 PHE A CA 1
ATOM 746 C C . PHE A 1 90 ? 8.803 -7.596 -14.045 1.00 96.06 90 PHE A C 1
ATOM 748 O O . PHE A 1 90 ? 8.617 -8.641 -13.415 1.00 96.06 90 PHE A O 1
ATOM 755 N N . THR A 1 91 ? 8.348 -7.417 -15.275 1.00 95.06 91 THR A N 1
ATOM 756 C CA . THR A 1 91 ? 7.644 -8.410 -16.082 1.00 95.06 91 THR A CA 1
ATOM 757 C C . THR A 1 91 ? 8.504 -8.816 -17.278 1.00 95.06 91 THR A C 1
ATOM 759 O O . THR A 1 91 ? 9.619 -8.322 -17.483 1.00 95.06 91 THR A O 1
ATOM 762 N N . LYS A 1 92 ? 8.015 -9.753 -18.093 1.00 95.44 92 LYS A N 1
ATOM 763 C CA . LYS A 1 92 ? 8.712 -10.129 -19.332 1.00 95.44 92 LYS A CA 1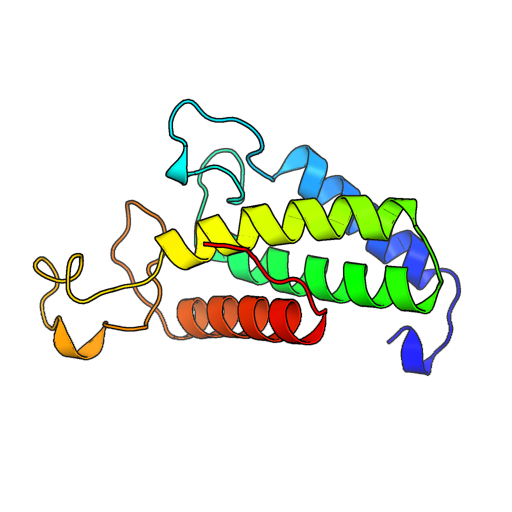
ATOM 764 C C . LYS A 1 92 ? 8.743 -8.959 -20.320 1.00 95.44 92 LYS A C 1
ATOM 766 O O . LYS A 1 92 ? 9.732 -8.767 -21.015 1.00 95.44 92 LYS A O 1
ATOM 771 N N . GLU A 1 93 ? 7.684 -8.161 -20.331 1.00 93.81 93 GLU A N 1
ATOM 772 C CA . GLU A 1 93 ? 7.434 -7.075 -21.276 1.00 93.81 93 GLU A CA 1
ATOM 773 C C . GLU A 1 93 ? 8.282 -5.832 -20.976 1.00 93.81 93 GLU A C 1
ATOM 775 O O . GLU A 1 93 ? 8.644 -5.106 -21.897 1.00 93.81 93 GLU A O 1
ATOM 780 N N . ASN A 1 94 ? 8.643 -5.597 -19.708 1.00 92.81 94 ASN A N 1
ATOM 781 C CA . ASN A 1 94 ? 9.394 -4.407 -19.291 1.00 92.81 94 ASN A CA 1
ATOM 782 C C . ASN A 1 94 ? 10.856 -4.685 -18.886 1.00 92.81 94 ASN A C 1
ATOM 784 O O . ASN A 1 94 ? 11.519 -3.794 -18.375 1.00 92.81 94 ASN A O 1
ATOM 788 N N . SER A 1 95 ? 11.388 -5.892 -19.103 1.00 94.00 95 SER A N 1
ATOM 789 C CA . SER A 1 95 ? 12.751 -6.252 -18.667 1.00 94.00 95 SER A CA 1
ATOM 790 C C . SER A 1 95 ? 13.800 -6.266 -19.786 1.00 94.00 95 SER A C 1
ATOM 792 O O . SER A 1 95 ? 14.967 -6.554 -19.527 1.00 94.00 95 SER A O 1
ATOM 794 N N . PHE A 1 96 ? 13.441 -5.907 -21.023 1.00 90.56 96 PHE A N 1
ATOM 795 C CA . PHE A 1 96 ? 14.327 -5.997 -22.197 1.00 90.56 96 PHE A CA 1
ATOM 796 C C . PHE A 1 96 ? 15.604 -5.140 -22.114 1.00 90.56 96 PHE A C 1
ATOM 798 O O . PHE A 1 96 ? 16.583 -5.430 -22.796 1.00 90.56 96 PHE A O 1
ATOM 805 N N . TYR A 1 97 ? 15.613 -4.089 -21.291 1.00 88.38 97 TYR A N 1
ATOM 806 C CA . TYR A 1 97 ? 16.738 -3.159 -21.156 1.00 88.38 97 TYR A CA 1
ATOM 807 C C . TYR A 1 97 ? 17.722 -3.522 -20.031 1.00 88.38 97 TYR A C 1
ATOM 809 O O . TYR A 1 97 ? 18.749 -2.858 -19.881 1.00 88.38 97 TYR A O 1
ATOM 817 N N . VAL A 1 98 ? 17.428 -4.529 -19.195 1.00 90.25 98 VAL A N 1
ATOM 818 C CA . VAL A 1 98 ? 18.340 -4.941 -18.115 1.00 90.25 98 VAL A CA 1
ATOM 819 C C . VAL A 1 98 ? 19.321 -6.015 -18.589 1.00 90.25 98 VAL A C 1
ATOM 821 O O . VAL A 1 98 ? 19.017 -6.821 -19.460 1.00 90.25 98 VAL A O 1
ATOM 824 N N . LYS A 1 99 ? 20.504 -6.088 -17.962 1.00 90.88 99 LYS A N 1
ATOM 825 C CA . LYS A 1 99 ? 21.574 -7.028 -18.355 1.00 90.88 99 LYS A CA 1
ATOM 826 C C . LYS A 1 99 ? 21.165 -8.508 -18.293 1.00 90.88 99 LYS A C 1
ATOM 828 O O . LYS A 1 99 ? 21.664 -9.305 -19.075 1.00 90.88 99 LYS A O 1
ATOM 833 N N . ASN A 1 100 ? 20.312 -8.887 -17.337 1.00 91.62 100 ASN A N 1
ATOM 834 C CA . ASN A 1 100 ? 19.872 -10.274 -17.135 1.00 91.62 100 ASN A CA 1
ATOM 835 C C . ASN A 1 100 ? 18.348 -10.327 -16.901 1.00 91.62 100 ASN A C 1
ATOM 837 O O . ASN A 1 100 ? 17.929 -10.476 -15.749 1.00 91.62 100 ASN A O 1
ATOM 841 N N . PRO A 1 101 ? 17.515 -10.205 -17.952 1.00 92.50 101 PRO A N 1
ATOM 842 C CA . PRO A 1 101 ? 16.056 -10.106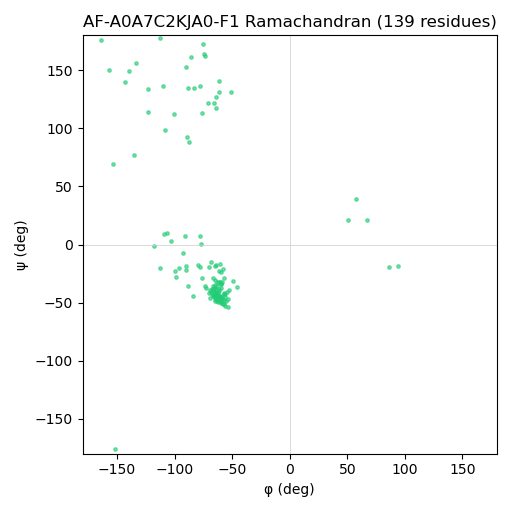 -17.818 1.00 92.50 101 PRO A CA 1
ATOM 843 C C . PRO A 1 101 ? 15.438 -11.277 -17.044 1.00 92.50 101 PRO A C 1
ATOM 845 O O . PRO A 1 101 ? 14.644 -11.080 -16.129 1.00 92.50 101 PRO A O 1
ATOM 848 N N . SER A 1 102 ? 15.896 -12.503 -17.312 1.00 94.06 102 SER A N 1
ATOM 849 C CA . SER A 1 102 ? 15.408 -13.718 -16.644 1.00 94.06 102 SER A CA 1
ATOM 850 C C . SER A 1 102 ? 15.595 -13.725 -15.124 1.00 94.06 102 SER A C 1
ATOM 852 O O . SER A 1 102 ? 14.868 -14.429 -14.431 1.00 94.06 102 SER A O 1
ATOM 854 N N . ARG A 1 103 ? 16.550 -12.950 -14.592 1.00 92.06 103 ARG A N 1
ATOM 855 C CA . ARG A 1 103 ? 16.852 -12.898 -13.153 1.00 92.06 103 ARG A CA 1
ATOM 856 C C . ARG A 1 103 ? 16.055 -11.851 -12.384 1.00 92.06 103 ARG A C 1
ATOM 858 O O . ARG A 1 103 ? 16.030 -11.925 -11.158 1.00 92.06 103 ARG A O 1
ATOM 865 N N . VAL A 1 104 ? 15.484 -10.863 -13.069 1.00 93.06 104 VAL A N 1
ATOM 866 C CA . VAL A 1 104 ? 14.772 -9.753 -12.416 1.00 93.06 104 VAL A CA 1
ATOM 867 C C . VAL A 1 104 ? 13.260 -9.939 -12.430 1.00 93.06 104 VAL A C 1
ATOM 869 O O . VAL A 1 104 ? 12.594 -9.374 -11.570 1.00 93.06 104 VAL A O 1
ATOM 872 N N . ILE A 1 105 ? 12.726 -10.736 -13.366 1.00 94.94 105 ILE A N 1
ATOM 873 C CA . ILE A 1 105 ? 11.284 -10.997 -13.501 1.00 94.94 105 ILE A CA 1
ATOM 874 C C . ILE A 1 105 ? 10.684 -11.425 -12.156 1.00 94.94 105 ILE A C 1
ATOM 876 O O . ILE A 1 105 ? 11.206 -12.304 -11.472 1.00 94.94 105 ILE A O 1
ATOM 880 N N . GLY A 1 106 ? 9.573 -10.787 -11.789 1.00 93.50 106 GLY A N 1
ATOM 881 C CA . GLY A 1 106 ? 8.886 -10.965 -10.511 1.00 93.50 106 GLY A CA 1
ATOM 882 C C . GLY A 1 106 ? 9.422 -10.081 -9.380 1.00 93.50 106 GLY A C 1
ATOM 883 O O . GLY A 1 106 ? 8.700 -9.848 -8.412 1.00 93.50 106 GLY A O 1
ATOM 884 N N . GLY A 1 107 ? 10.646 -9.562 -9.509 1.00 95.69 107 GLY A N 1
ATOM 885 C CA . GLY A 1 107 ? 11.238 -8.579 -8.605 1.00 95.69 107 GLY A CA 1
ATOM 886 C C . GLY A 1 107 ? 10.673 -7.173 -8.798 1.00 95.69 107 GLY A C 1
ATOM 887 O O . GLY A 1 107 ? 9.924 -6.913 -9.736 1.00 95.69 107 GLY A O 1
ATOM 888 N N . PHE A 1 108 ? 11.058 -6.254 -7.910 1.00 96.62 108 PHE A N 1
ATOM 889 C CA . PHE A 1 108 ? 10.538 -4.883 -7.894 1.00 96.62 108 PHE A CA 1
ATOM 890 C C . PHE A 1 108 ? 11.657 -3.846 -8.000 1.00 96.62 108 PHE A C 1
ATOM 892 O O . PHE A 1 108 ? 12.672 -3.934 -7.298 1.00 96.62 108 PHE A O 1
ATOM 899 N N . HIS A 1 109 ? 11.465 -2.857 -8.871 1.00 93.50 109 HIS A N 1
ATOM 900 C CA . HIS A 1 109 ? 12.410 -1.770 -9.092 1.00 93.50 109 HIS A CA 1
ATOM 901 C C . HIS A 1 109 ? 12.226 -0.604 -8.107 1.00 93.50 109 HIS A C 1
ATOM 903 O O . HIS A 1 109 ? 11.211 -0.462 -7.426 1.00 93.50 109 HIS A O 1
ATOM 909 N N . GLY A 1 110 ? 13.265 0.225 -7.982 1.00 93.75 110 GLY A N 1
ATOM 910 C CA . GLY A 1 110 ? 13.352 1.286 -6.979 1.00 93.75 110 GLY A CA 1
ATOM 911 C C . GLY A 1 110 ? 12.309 2.393 -7.142 1.00 93.75 110 GLY A C 1
ATOM 912 O O . GLY A 1 110 ? 11.897 2.996 -6.154 1.00 93.75 110 GLY A O 1
ATOM 913 N N . SER A 1 111 ? 11.887 2.672 -8.371 1.00 95.06 111 SER A N 1
ATOM 914 C CA . SER A 1 111 ? 10.797 3.587 -8.734 1.00 95.06 111 SER A CA 1
ATOM 915 C C . SER A 1 111 ? 10.392 3.316 -10.183 1.00 95.06 111 SER A C 1
ATOM 917 O O . SER A 1 111 ? 11.060 2.545 -10.867 1.00 95.06 111 SER A O 1
ATOM 919 N N . LEU A 1 112 ? 9.358 3.986 -10.697 1.00 93.44 112 LEU A N 1
ATOM 920 C CA . LEU A 1 112 ? 8.950 3.868 -12.108 1.00 93.44 112 LEU A CA 1
ATOM 921 C C . LEU A 1 112 ? 10.039 4.294 -13.112 1.00 93.44 112 LEU A C 1
ATOM 923 O O . LEU A 1 112 ? 9.954 3.967 -14.288 1.00 93.44 112 LEU A O 1
ATOM 927 N N . THR A 1 113 ? 11.056 5.030 -12.660 1.00 92.06 113 THR A N 1
ATOM 928 C CA . THR A 1 113 ? 12.133 5.576 -13.502 1.00 92.06 113 THR A CA 1
ATOM 929 C C . THR A 1 113 ? 13.520 5.054 -13.134 1.00 92.06 113 THR A C 1
ATOM 931 O O . THR A 1 113 ? 14.505 5.421 -13.771 1.00 92.06 113 THR A O 1
ATOM 934 N N . SER A 1 114 ? 13.629 4.209 -12.105 1.00 91.06 114 SER A N 1
ATOM 935 C CA . SER A 1 114 ? 14.899 3.656 -11.637 1.00 91.06 114 SER A CA 1
ATOM 936 C C . SER A 1 114 ? 14.857 2.142 -11.659 1.00 91.06 114 SER A C 1
ATOM 938 O O . SER A 1 114 ? 14.178 1.529 -10.842 1.00 91.06 114 SER A O 1
ATOM 940 N N . ASN A 1 115 ? 15.671 1.544 -12.527 1.00 89.56 115 ASN A N 1
ATOM 941 C CA . ASN A 1 115 ? 15.794 0.093 -12.691 1.00 89.56 115 ASN A CA 1
ATOM 942 C C . ASN A 1 115 ? 16.632 -0.585 -11.596 1.00 89.56 115 ASN A C 1
ATOM 944 O O . ASN A 1 115 ? 16.952 -1.769 -11.699 1.00 89.56 115 ASN A O 1
ATOM 948 N N . VAL A 1 116 ? 17.030 0.157 -10.558 1.00 91.75 116 VAL A N 1
ATOM 949 C CA . VAL A 1 116 ? 17.777 -0.402 -9.431 1.00 91.75 116 VAL A CA 1
ATOM 950 C C . VAL A 1 116 ? 16.881 -1.379 -8.680 1.00 91.75 116 VAL A C 1
ATOM 952 O O . VAL A 1 116 ? 15.838 -0.995 -8.153 1.00 91.75 116 VAL A O 1
ATOM 955 N N . GLN A 1 117 ? 17.326 -2.628 -8.584 1.00 90.50 117 GLN A N 1
ATOM 956 C CA . GLN A 1 117 ? 16.702 -3.658 -7.765 1.00 90.50 117 GLN A CA 1
ATOM 957 C C . GLN A 1 117 ?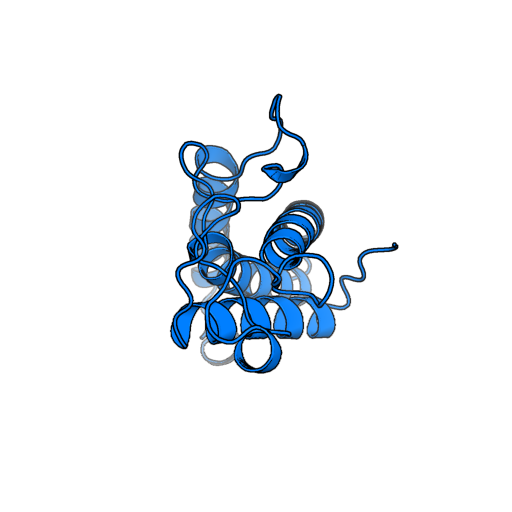 17.606 -3.992 -6.585 1.00 90.50 117 GLN A C 1
ATOM 959 O O . GLN A 1 117 ? 18.817 -4.169 -6.734 1.00 90.50 117 GLN A O 1
ATOM 964 N N . ARG A 1 118 ? 17.001 -4.120 -5.407 1.00 93.44 118 ARG A N 1
ATOM 965 C CA . ARG A 1 118 ? 17.649 -4.646 -4.207 1.00 93.44 118 ARG A CA 1
ATOM 966 C C . ARG A 1 118 ? 16.738 -5.659 -3.531 1.00 93.44 118 ARG A C 1
ATOM 968 O O . ARG A 1 118 ? 15.519 -5.621 -3.709 1.00 93.44 118 ARG A O 1
ATOM 975 N N . ASN A 1 119 ? 17.335 -6.554 -2.749 1.00 93.94 119 ASN A N 1
ATOM 976 C CA . ASN A 1 119 ? 16.598 -7.601 -2.044 1.00 93.94 119 ASN A CA 1
ATOM 977 C C . ASN A 1 119 ? 15.506 -7.017 -1.130 1.00 93.94 119 ASN A C 1
ATOM 979 O O . ASN A 1 119 ? 14.372 -7.489 -1.138 1.00 93.94 119 ASN A O 1
ATOM 983 N N . ASP A 1 120 ? 15.817 -5.930 -0.418 1.00 95.94 120 ASP A N 1
ATOM 984 C CA . ASP A 1 120 ? 14.875 -5.247 0.471 1.00 95.94 120 ASP A CA 1
ATOM 985 C C . ASP A 1 120 ? 13.665 -4.669 -0.277 1.00 95.94 120 ASP A C 1
ATOM 987 O O . ASP A 1 120 ? 12.553 -4.685 0.240 1.00 95.94 120 ASP A O 1
ATOM 991 N N . TYR A 1 121 ? 13.830 -4.236 -1.532 1.00 96.31 121 TYR A N 1
ATOM 992 C CA . TYR A 1 121 ? 12.725 -3.657 -2.309 1.00 96.31 121 TYR A CA 1
ATOM 993 C C . TYR A 1 121 ? 11.672 -4.720 -2.608 1.00 96.31 121 TYR A C 1
ATOM 995 O O . TYR A 1 121 ? 10.477 -4.494 -2.430 1.00 96.31 121 TYR A O 1
ATOM 1003 N N . THR A 1 122 ? 12.143 -5.904 -3.006 1.00 96.44 122 THR A N 1
ATOM 1004 C CA . THR A 1 122 ? 11.283 -7.056 -3.287 1.00 96.44 122 THR A CA 1
ATOM 1005 C C . THR A 1 122 ? 10.643 -7.575 -2.000 1.00 96.44 122 THR A C 1
ATOM 1007 O O . THR A 1 122 ? 9.449 -7.864 -1.991 1.00 96.44 122 THR A O 1
ATOM 1010 N N . GLN A 1 123 ? 11.398 -7.631 -0.898 1.00 97.50 123 GLN A N 1
ATOM 1011 C CA . GLN A 1 123 ? 10.872 -8.047 0.402 1.00 97.50 123 GLN A CA 1
ATOM 1012 C C . GLN A 1 123 ? 9.738 -7.135 0.882 1.00 97.50 123 GLN A C 1
ATOM 1014 O O . GLN A 1 123 ? 8.677 -7.643 1.242 1.00 97.50 123 GLN A O 1
ATOM 1019 N N . HIS A 1 124 ? 9.928 -5.813 0.877 1.00 98.25 124 HIS A N 1
ATOM 1020 C CA . HIS A 1 124 ? 8.894 -4.876 1.323 1.00 98.25 124 HIS A CA 1
ATOM 1021 C C . HIS A 1 124 ? 7.653 -4.939 0.428 1.00 98.25 124 HIS A C 1
ATOM 1023 O O . HIS A 1 124 ? 6.530 -4.996 0.929 1.00 98.25 124 HIS A O 1
ATOM 1029 N N . ALA A 1 125 ? 7.844 -4.983 -0.897 1.00 98.00 125 ALA A N 1
ATOM 1030 C CA . ALA A 1 125 ? 6.744 -5.115 -1.850 1.00 98.00 125 ALA A CA 1
ATOM 1031 C C . ALA A 1 125 ? 5.923 -6.380 -1.573 1.00 98.00 125 ALA A C 1
ATOM 1033 O O . ALA A 1 125 ? 4.709 -6.302 -1.390 1.00 98.00 125 ALA A O 1
ATOM 1034 N N . LEU A 1 126 ? 6.583 -7.533 -1.451 1.00 97.62 126 LEU A N 1
ATOM 1035 C CA . LEU A 1 126 ? 5.905 -8.797 -1.196 1.00 97.62 126 LEU A CA 1
ATOM 1036 C C . LEU A 1 126 ? 5.197 -8.810 0.165 1.00 97.62 126 LEU A C 1
ATOM 1038 O O . LEU A 1 126 ? 4.058 -9.263 0.249 1.00 97.62 126 LEU A O 1
ATOM 1042 N N . MET A 1 127 ? 5.819 -8.278 1.219 1.00 98.38 127 MET A N 1
ATOM 1043 C CA . MET A 1 127 ? 5.193 -8.208 2.543 1.00 98.38 127 MET A CA 1
ATOM 1044 C C . MET A 1 127 ? 3.949 -7.319 2.545 1.00 98.38 127 MET A C 1
ATOM 1046 O O . MET A 1 127 ? 2.922 -7.714 3.100 1.00 98.38 127 MET A O 1
ATOM 1050 N N . ALA A 1 128 ? 3.993 -6.167 1.874 1.00 98.38 128 ALA A N 1
ATOM 1051 C CA . ALA A 1 128 ? 2.825 -5.309 1.708 1.00 98.38 128 ALA A CA 1
ATOM 1052 C C . ALA A 1 128 ? 1.689 -6.030 0.965 1.00 98.38 128 ALA A C 1
ATOM 1054 O O . ALA A 1 128 ? 0.535 -5.980 1.401 1.00 98.38 128 ALA A O 1
ATOM 1055 N N . LEU A 1 129 ? 2.005 -6.738 -0.124 1.00 97.81 129 LEU A N 1
ATOM 1056 C CA . LEU A 1 129 ? 1.028 -7.499 -0.909 1.00 97.81 129 LEU A CA 1
ATOM 1057 C C . LEU A 1 129 ? 0.428 -8.667 -0.110 1.00 97.81 129 LEU A C 1
ATOM 1059 O O . LEU A 1 129 ? -0.789 -8.836 -0.100 1.00 97.81 129 LEU A O 1
ATOM 1063 N N . ILE A 1 130 ? 1.247 -9.427 0.626 1.00 98.12 130 ILE A N 1
ATOM 1064 C CA . ILE A 1 130 ? 0.785 -10.528 1.488 1.00 98.12 130 ILE A CA 1
ATOM 1065 C C . ILE A 1 130 ? -0.141 -10.010 2.589 1.00 98.12 130 ILE A C 1
ATOM 1067 O O . ILE A 1 130 ? -1.192 -10.603 2.834 1.00 98.12 130 ILE A O 1
ATOM 1071 N N . LYS A 1 131 ? 0.220 -8.910 3.262 1.00 98.38 131 LYS A N 1
ATOM 1072 C CA . LYS A 1 131 ? -0.644 -8.303 4.284 1.00 98.38 131 LYS A CA 1
ATOM 1073 C C . LYS A 1 131 ? -1.962 -7.815 3.683 1.00 98.38 131 LYS A C 1
ATOM 1075 O O . LYS A 1 131 ? -3.015 -8.075 4.254 1.00 98.38 131 LYS A O 1
ATOM 1080 N N . THR A 1 132 ? -1.906 -7.204 2.499 1.00 98.25 132 THR A N 1
ATOM 1081 C CA . THR A 1 132 ? -3.100 -6.767 1.760 1.00 98.25 132 THR A CA 1
ATOM 1082 C C . THR A 1 132 ? -4.032 -7.942 1.457 1.00 98.25 132 THR A C 1
ATOM 1084 O O . THR A 1 132 ? -5.229 -7.868 1.737 1.00 98.25 132 THR A O 1
ATOM 1087 N N . TYR A 1 133 ? -3.476 -9.055 0.969 1.00 97.38 133 TYR A N 1
ATOM 1088 C CA . TYR A 1 133 ? -4.220 -10.289 0.721 1.00 97.38 133 TYR A CA 1
ATOM 1089 C C . TYR A 1 133 ? -4.850 -10.855 2.004 1.00 97.38 133 TYR A C 1
ATOM 1091 O O . TYR A 1 133 ? -6.037 -11.169 2.023 1.00 97.38 133 TYR A O 1
ATOM 1099 N N . ARG A 1 134 ? -4.087 -10.930 3.104 1.00 97.25 134 ARG A N 1
ATOM 1100 C CA . ARG A 1 134 ? -4.582 -11.404 4.413 1.00 97.25 134 ARG A CA 1
ATOM 1101 C C . ARG A 1 134 ? -5.703 -10.535 4.979 1.00 97.25 134 ARG A C 1
ATOM 1103 O O . ARG A 1 134 ? -6.594 -11.054 5.639 1.00 97.25 134 ARG A O 1
ATOM 1110 N N . ASN A 1 135 ? -5.670 -9.239 4.688 1.00 97.12 135 ASN A N 1
ATOM 1111 C CA . ASN A 1 135 ? -6.709 -8.280 5.050 1.00 97.12 135 ASN A CA 1
ATOM 1112 C C . ASN A 1 135 ? -7.962 -8.365 4.156 1.00 97.12 135 ASN A C 1
ATOM 1114 O O . ASN A 1 135 ? -8.897 -7.587 4.343 1.00 97.12 135 ASN A O 1
ATOM 1118 N N . GLY A 1 136 ? -8.004 -9.276 3.174 1.00 95.75 136 GLY A N 1
ATOM 1119 C CA . GLY A 1 136 ? -9.148 -9.449 2.275 1.00 95.75 136 GLY A CA 1
ATOM 1120 C C . GLY A 1 136 ? -9.373 -8.261 1.335 1.00 95.75 136 GLY A C 1
ATOM 1121 O O . GLY A 1 136 ? -10.479 -8.057 0.830 1.00 95.75 136 GLY A O 1
ATOM 1122 N N . ILE A 1 137 ? -8.343 -7.440 1.113 1.00 93.94 137 ILE A N 1
ATOM 1123 C CA . ILE A 1 137 ? -8.409 -6.311 0.188 1.00 93.94 137 ILE A CA 1
ATOM 1124 C C . ILE A 1 137 ? -8.000 -6.825 -1.191 1.00 93.94 137 ILE A C 1
ATOM 1126 O O . ILE A 1 137 ? -6.824 -6.868 -1.544 1.00 93.94 137 ILE A O 1
ATOM 1130 N N . PHE A 1 138 ? -8.996 -7.226 -1.973 1.00 80.06 138 PHE A N 1
ATOM 1131 C CA . PHE A 1 138 ? -8.812 -7.604 -3.368 1.00 80.06 138 PHE A CA 1
ATOM 1132 C C . PHE A 1 138 ? -8.936 -6.373 -4.256 1.00 80.06 138 PHE A C 1
ATOM 1134 O O . PHE A 1 138 ? -9.852 -5.565 -4.091 1.00 80.06 138 PHE A O 1
ATOM 1141 N N . ILE A 1 139 ? -8.011 -6.238 -5.198 1.00 68.81 139 ILE A N 1
ATOM 1142 C CA . ILE A 1 139 ? -8.080 -5.199 -6.217 1.00 68.81 139 ILE A CA 1
ATOM 1143 C C . ILE A 1 139 ? -8.605 -5.884 -7.468 1.00 68.81 139 ILE A C 1
ATOM 1145 O O . ILE A 1 139 ? -7.924 -6.778 -7.972 1.00 68.81 139 ILE A O 1
ATOM 1149 N N . PRO A 1 140 ? -9.826 -5.558 -7.920 1.00 51.41 140 PRO A N 1
ATOM 1150 C CA . PRO A 1 140 ? -10.301 -6.060 -9.196 1.00 51.41 140 PRO A CA 1
ATOM 1151 C C . PRO A 1 140 ? -9.383 -5.541 -10.308 1.00 51.41 140 PRO A C 1
ATOM 1153 O O . PRO A 1 140 ? -8.912 -4.402 -10.237 1.00 51.41 140 PRO A O 1
ATOM 1156 N N . ASN A 1 141 ? -9.114 -6.413 -11.281 1.00 46.12 141 ASN A N 1
ATOM 1157 C CA . ASN A 1 141 ? -8.411 -6.068 -12.518 1.00 46.12 141 ASN A CA 1
ATOM 1158 C C . ASN A 1 141 ? -9.148 -4.970 -13.290 1.00 46.12 141 ASN A C 1
ATOM 1160 O O . ASN A 1 141 ? -10.401 -5.001 -13.288 1.00 46.12 141 ASN A O 1
#

Nearest PDB structures (foldseek):
  5npf-assembly1_A  TM=5.920E-01  e=1.052E+00  Thermoanaerobacterium xylanolyticum
  5fjs-assembly1_B  TM=6.033E-01  e=1.052E+00  Thermoanaerobacterium xylanolyticum LX-11
  7dkw-assembly2_B  TM=5.327E-01  e=1.385E+00  Thermoanaerobacterium xylanolyticum LX-11
  8ehp-assembly2_B  TM=4.182E-01  e=2.677E+00  Thermochaetoides thermophila DSM 1495

Foldseek 3Di:
DCVVPVPPVVLVVLCVVLVCCCVQAAACDDPDLLSHLATGPVAGWLCLLVSLLSLLVSLVVCVVVVVVVSVVVSLVSLLRSLSNQVLQAQDPVPQPPDPCSVVRHRFGAGHNPGNDGDPVSRVSSVSSVVSCVVSVNDHDD

Mean predicted aligned error: 3.14 Å

Solvent-accessible surface area (backbone atoms only — not comparable to full-atom values): 7712 Å² total; per-residue (Å²): 106,55,90,81,68,63,50,77,64,48,62,57,53,51,49,52,54,48,50,51,46,49,73,72,27,42,22,84,75,57,100,51,70,75,51,30,28,18,21,42,62,90,62,47,28,44,63,30,22,53,53,41,39,56,44,39,54,46,28,55,50,22,58,74,70,68,37,64,72,51,34,56,53,36,53,56,50,46,54,34,30,50,54,22,52,59,69,22,44,31,40,86,88,75,23,82,86,50,98,55,41,89,80,42,50,79,34,30,29,41,24,87,88,36,85,54,66,50,72,66,42,34,49,31,39,52,51,22,52,52,47,33,53,75,69,69,59,77,75,82,131

Sequence (141 aa):
MYQETKNPELPRFVFEMNDWLINKYQIRESQYPDQIGGFPKRNPRNSSASYLEGINDAYSLAQLIHDEKHIAKYKKTIAMGVRFILHTQFTKENSFYVKNPSRVIGGFHGSLTSNVQRNDYTQHALMALIKTYRNGIFIPN

Radius of gyration: 15.86 Å; Cα contacts (8 Å, |Δi|>4): 186; chains: 1; bounding box: 37×28×48 Å

Secondary structure (DSSP, 8-state):
-HHHH--THHHHHHHHHHHHHHHHH-----SSGGGTT-SSTTS--THHHHHHHHHHHHHHHHHHTT-HHHHHHHHHHHHHHHHHHHHTB--STT-TTSS-HHHHTT-BEEETTEEEE-HHHHHHHHHHHHHHHHTT-----